Protein AF-W9UXY3-F1 (afdb_monomer_lite)

Structure (mmCIF, N/CA/C/O backbone):
data_AF-W9UXY3-F1
#
_entry.id   AF-W9UXY3-F1
#
loop_
_atom_site.group_PDB
_atom_site.id
_atom_site.type_symbol
_atom_site.label_atom_id
_atom_site.label_alt_id
_atom_site.label_comp_id
_atom_site.label_asym_id
_atom_site.label_entity_id
_atom_site.label_seq_id
_atom_site.pdbx_PDB_ins_code
_atom_site.Cartn_x
_atom_site.Cartn_y
_atom_site.Cartn_z
_atom_site.occupancy
_atom_site.B_iso_or_equiv
_atom_site.auth_seq_id
_atom_site.auth_comp_id
_atom_site.auth_asym_id
_atom_site.auth_atom_id
_atom_site.pdbx_PDB_model_num
ATOM 1 N N . MET A 1 1 ? 1.080 -6.857 -15.921 1.00 85.06 1 MET A N 1
ATOM 2 C CA . MET A 1 1 ? 0.340 -5.660 -15.460 1.00 85.06 1 MET A CA 1
ATOM 3 C C . MET A 1 1 ? -0.936 -5.997 -14.702 1.00 85.06 1 MET A C 1
ATOM 5 O O . MET A 1 1 ? -0.962 -5.799 -13.497 1.00 85.06 1 MET A O 1
ATOM 9 N N . PHE A 1 2 ? -1.960 -6.555 -15.353 1.00 92.56 2 PHE A N 1
ATOM 10 C CA . PHE A 1 2 ? -3.269 -6.808 -14.730 1.00 92.56 2 PHE A CA 1
ATOM 11 C C . PHE A 1 2 ? -3.213 -7.639 -13.435 1.00 92.56 2 PHE A C 1
ATOM 13 O O . PHE A 1 2 ? -3.793 -7.249 -12.428 1.00 92.56 2 PHE A O 1
ATOM 20 N N . ALA A 1 3 ? -2.426 -8.721 -13.421 1.00 94.00 3 ALA A N 1
ATOM 21 C CA . ALA A 1 3 ? 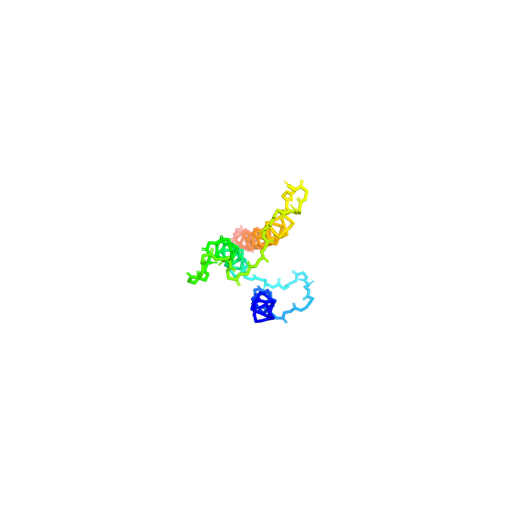-2.246 -9.554 -12.228 1.00 94.00 3 ALA A CA 1
ATOM 22 C C . ALA A 1 3 ? -1.686 -8.780 -11.018 1.00 94.00 3 ALA A C 1
ATOM 24 O O . ALA A 1 3 ? -2.096 -9.025 -9.889 1.00 94.00 3 ALA A O 1
ATOM 25 N N . LEU A 1 4 ? -0.788 -7.812 -11.247 1.00 93.56 4 LEU A N 1
ATOM 26 C CA . LEU A 1 4 ? -0.256 -6.956 -10.186 1.00 93.56 4 LEU A CA 1
ATOM 27 C C . LEU A 1 4 ? -1.336 -6.010 -9.650 1.00 93.56 4 LEU A C 1
ATOM 29 O O . LEU A 1 4 ? -1.460 -5.854 -8.440 1.00 93.56 4 LEU A O 1
ATOM 33 N N . MET A 1 5 ? -2.127 -5.404 -10.542 1.00 94.75 5 MET A N 1
ATOM 34 C CA . MET A 1 5 ? -3.222 -4.514 -10.146 1.00 94.75 5 MET A CA 1
ATOM 35 C C . MET A 1 5 ? -4.271 -5.255 -9.315 1.00 94.75 5 MET A C 1
ATOM 37 O O . MET A 1 5 ? -4.651 -4.767 -8.254 1.00 94.75 5 MET A O 1
ATOM 41 N N . ILE A 1 6 ? -4.678 -6.454 -9.747 1.00 97.31 6 ILE A N 1
ATOM 42 C CA . ILE A 1 6 ? -5.576 -7.318 -8.968 1.00 97.31 6 ILE A CA 1
ATOM 43 C C . ILE A 1 6 ? -4.942 -7.692 -7.631 1.00 97.31 6 ILE A C 1
ATOM 45 O O . ILE A 1 6 ? -5.614 -7.617 -6.610 1.00 97.31 6 ILE A O 1
ATOM 49 N N . GLY A 1 7 ? -3.661 -8.066 -7.612 1.00 97.25 7 GLY A N 1
ATOM 50 C CA . GLY A 1 7 ? -2.969 -8.428 -6.375 1.00 97.25 7 GLY A CA 1
ATOM 51 C C . GLY A 1 7 ? -2.960 -7.291 -5.351 1.00 97.25 7 GLY A C 1
ATOM 52 O O . GLY A 1 7 ? -3.270 -7.515 -4.184 1.00 97.25 7 GLY A O 1
ATOM 53 N N . ILE A 1 8 ? -2.670 -6.062 -5.790 1.00 97.25 8 ILE A N 1
ATOM 54 C CA . ILE A 1 8 ? -2.693 -4.873 -4.924 1.00 97.25 8 ILE A CA 1
ATOM 55 C C . ILE A 1 8 ? -4.122 -4.556 -4.468 1.00 97.25 8 ILE A C 1
ATOM 57 O O . ILE A 1 8 ? -4.349 -4.347 -3.280 1.00 97.25 8 ILE A O 1
ATOM 61 N N . SER A 1 9 ? -5.091 -4.551 -5.386 1.00 96.81 9 SER A N 1
ATOM 62 C CA . SER A 1 9 ? -6.494 -4.260 -5.065 1.00 96.81 9 SER A CA 1
ATOM 63 C C . SER A 1 9 ? -7.085 -5.290 -4.097 1.00 96.81 9 SER A C 1
ATOM 65 O O . SER A 1 9 ? -7.689 -4.915 -3.095 1.00 96.81 9 SER A O 1
ATOM 67 N N . GLY A 1 10 ? -6.840 -6.581 -4.331 1.00 97.44 10 GLY A N 1
ATOM 68 C CA . GLY A 1 10 ? -7.266 -7.658 -3.441 1.00 97.44 10 GLY A CA 1
ATOM 69 C C . GLY A 1 10 ? -6.600 -7.578 -2.069 1.00 97.44 10 GLY A C 1
ATOM 70 O O . GLY A 1 10 ? -7.262 -7.779 -1.057 1.00 97.44 10 GLY A O 1
ATOM 71 N N . MET A 1 11 ? -5.316 -7.210 -2.011 1.00 98.06 11 MET A N 1
ATOM 72 C CA . MET A 1 11 ? -4.623 -6.956 -0.746 1.00 98.06 11 MET A CA 1
ATOM 73 C C . MET A 1 11 ? -5.250 -5.794 0.030 1.00 98.06 11 MET A C 1
ATOM 75 O O . MET A 1 11 ? -5.385 -5.899 1.248 1.00 98.06 11 MET A O 1
ATOM 79 N N . PHE A 1 12 ? -5.648 -4.715 -0.651 1.00 96.88 12 PHE A N 1
ATOM 80 C CA . PHE A 1 12 ? -6.359 -3.611 -0.009 1.00 96.88 12 PHE A CA 1
ATOM 81 C C . PHE A 1 12 ? -7.717 -4.079 0.504 1.00 96.88 12 PHE A C 1
ATOM 83 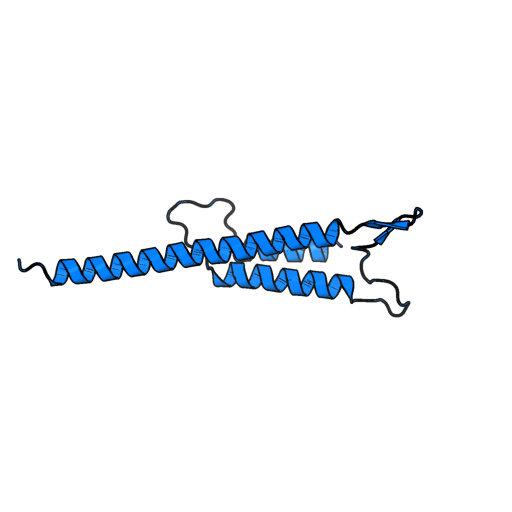O O . PHE A 1 12 ? -7.968 -3.972 1.692 1.00 96.88 12 PHE A O 1
ATOM 90 N N . HIS A 1 13 ? -8.564 -4.702 -0.315 1.00 95.94 13 HIS A N 1
ATOM 91 C CA . HIS A 1 13 ? -9.838 -5.221 0.198 1.00 95.94 13 HIS A CA 1
ATOM 92 C C . HIS A 1 13 ? -9.638 -6.147 1.406 1.00 95.94 13 HIS A C 1
ATOM 94 O O . HIS A 1 13 ? -10.305 -5.984 2.424 1.00 95.94 13 HIS A O 1
ATOM 100 N N . ALA A 1 14 ? -8.656 -7.048 1.359 1.00 96.81 14 ALA A N 1
ATOM 101 C CA . ALA A 1 14 ? -8.353 -7.938 2.473 1.00 96.81 14 ALA A CA 1
ATOM 102 C C . ALA A 1 14 ? -7.892 -7.199 3.746 1.00 96.81 14 ALA A C 1
ATOM 104 O O . ALA A 1 14 ? -8.267 -7.607 4.850 1.00 96.81 14 ALA A O 1
ATOM 105 N N . SER A 1 15 ? -7.098 -6.125 3.628 1.00 96.38 15 SER A N 1
ATOM 106 C CA . SER A 1 15 ? -6.642 -5.346 4.791 1.00 96.38 15 SER A CA 1
ATOM 107 C C . SER A 1 15 ? -7.761 -4.536 5.447 1.00 96.38 15 SER A C 1
ATOM 109 O O . SER A 1 15 ? -7.698 -4.265 6.646 1.00 96.38 15 SER A O 1
ATOM 111 N N . TYR A 1 16 ? -8.821 -4.264 4.688 1.00 95.12 16 TYR A N 1
ATOM 112 C CA . TYR A 1 16 ? -10.045 -3.582 5.102 1.00 95.12 16 TYR A CA 1
ATOM 113 C C . TYR A 1 16 ? -11.217 -4.557 5.350 1.00 95.12 16 TYR A C 1
ATOM 115 O O . TYR A 1 16 ? -12.378 -4.163 5.327 1.00 95.12 16 TYR A O 1
ATOM 123 N N . ASN A 1 17 ? -10.930 -5.843 5.605 1.00 94.06 17 ASN A N 1
ATOM 124 C CA . ASN A 1 17 ? -11.923 -6.894 5.892 1.00 94.06 17 ASN A CA 1
ATOM 125 C C . ASN A 1 17 ? -13.011 -7.076 4.810 1.00 94.06 17 ASN A C 1
ATOM 127 O O . ASN A 1 17 ? -14.100 -7.555 5.113 1.00 94.06 17 ASN A O 1
ATOM 131 N N . TYR A 1 18 ? -12.709 -6.733 3.557 1.00 93.81 18 TYR A N 1
ATOM 132 C CA . TYR A 1 18 ? -13.643 -6.738 2.425 1.00 93.81 18 TYR A CA 1
ATOM 133 C C . TYR A 1 18 ? -14.886 -5.863 2.652 1.00 93.81 18 TYR A C 1
ATOM 135 O O . TYR A 1 18 ? -15.936 -6.123 2.073 1.00 93.81 18 TYR A O 1
ATOM 143 N N . GLN A 1 19 ? -14.767 -4.838 3.498 1.00 89.56 19 GLN A N 1
ATOM 144 C CA . GLN A 1 19 ? -15.812 -3.847 3.715 1.00 89.56 19 GLN A CA 1
ATOM 145 C C . GLN A 1 19 ? -15.583 -2.643 2.800 1.00 89.56 19 GLN A C 1
ATOM 147 O O . GLN A 1 19 ? -14.469 -2.124 2.717 1.00 89.56 19 GLN A O 1
ATOM 152 N N . ASP A 1 20 ? -16.651 -2.197 2.142 1.00 85.56 20 ASP A N 1
ATOM 153 C CA . ASP A 1 20 ? -16.634 -0.998 1.296 1.00 85.56 20 ASP A CA 1
ATOM 154 C C . ASP A 1 20 ? -16.982 0.276 2.087 1.00 85.56 20 ASP A C 1
ATOM 156 O O . ASP A 1 20 ? -16.639 1.386 1.680 1.00 85.56 20 ASP A O 1
ATOM 160 N N . GLU A 1 21 ? -17.624 0.120 3.247 1.00 84.94 21 GLU A N 1
ATOM 161 C CA . GLU A 1 21 ? -18.061 1.206 4.123 1.00 84.94 21 GLU A CA 1
ATOM 162 C C . GLU A 1 21 ? -17.579 0.971 5.555 1.00 84.94 21 GLU A C 1
ATOM 164 O O . GLU A 1 21 ? -17.546 -0.164 6.029 1.00 84.94 21 GLU A O 1
ATOM 169 N N . PHE A 1 22 ? -17.232 2.063 6.244 1.00 80.06 22 PHE A N 1
ATOM 170 C CA . PHE A 1 22 ? -16.751 2.040 7.624 1.00 80.06 22 PHE A CA 1
ATOM 171 C C . PHE A 1 22 ? -17.599 2.938 8.514 1.00 80.06 22 PHE A C 1
ATOM 173 O O . PHE A 1 22 ? -17.727 4.142 8.284 1.00 80.06 22 PHE A O 1
ATOM 180 N N . TYR A 1 23 ? -18.104 2.352 9.588 1.00 77.69 23 TYR A N 1
ATOM 181 C CA . TYR A 1 23 ? -18.883 2.992 10.631 1.00 77.69 23 TYR A CA 1
ATOM 182 C C . TYR A 1 23 ? -18.077 3.094 11.931 1.00 77.69 23 TYR A C 1
ATOM 184 O O . TYR A 1 23 ? -17.025 2.481 12.120 1.00 77.69 23 TYR A O 1
ATOM 192 N N . LEU A 1 24 ? -18.575 3.891 12.880 1.00 68.69 24 LEU A N 1
ATOM 193 C CA . LEU A 1 24 ? -17.864 4.206 14.125 1.00 68.69 24 LEU A CA 1
ATOM 194 C C . LEU A 1 24 ? -17.457 2.956 14.932 1.00 68.69 24 LEU A C 1
ATOM 196 O O . LEU A 1 24 ? -16.395 2.949 15.562 1.00 68.69 24 LEU A O 1
ATOM 200 N N . PHE A 1 25 ? -18.281 1.908 14.902 1.00 71.12 25 PHE A N 1
ATOM 201 C CA . PHE A 1 25 ? -18.072 0.670 15.656 1.00 71.12 25 PHE A CA 1
ATOM 202 C C . PHE A 1 25 ? -17.313 -0.409 14.886 1.00 71.12 25 PHE A C 1
ATOM 204 O O . PHE A 1 25 ? -16.941 -1.411 15.492 1.00 71.12 25 PHE A O 1
ATOM 211 N N . ASP A 1 26 ? -17.010 -0.188 13.606 1.00 80.25 26 ASP A N 1
ATOM 212 C CA . ASP A 1 26 ? -16.229 -1.155 12.850 1.00 80.25 26 ASP A CA 1
ATOM 213 C C . ASP A 1 26 ? -14.806 -1.236 13.403 1.00 80.25 26 ASP A C 1
ATOM 215 O O . ASP A 1 26 ? -14.158 -0.235 13.764 1.00 80.25 26 ASP A O 1
ATOM 219 N N . SER A 1 27 ? -14.337 -2.473 13.517 1.00 80.50 27 SER A N 1
ATOM 220 C CA . SER A 1 27 ? -13.003 -2.805 13.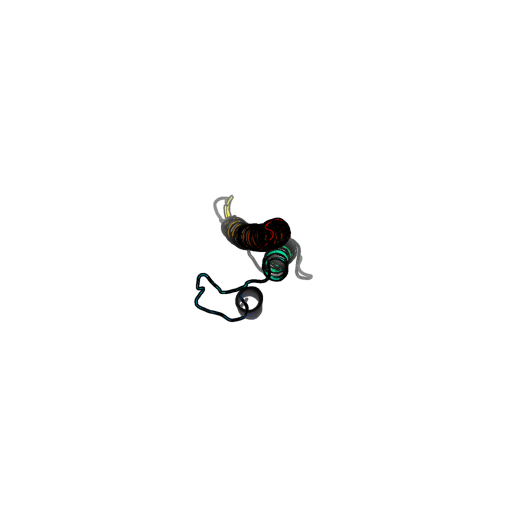988 1.00 80.50 27 SER A CA 1
ATOM 221 C C . SER A 1 27 ? -12.160 -3.258 12.808 1.00 80.50 27 SER A C 1
ATOM 223 O O . SER A 1 27 ? -12.339 -4.353 12.270 1.00 80.50 27 SER A O 1
ATOM 225 N N . LEU A 1 28 ? -11.217 -2.410 12.426 1.00 90.44 28 LEU A N 1
ATOM 226 C CA . LEU A 1 28 ? -10.134 -2.795 11.539 1.00 90.44 28 LEU A CA 1
ATOM 227 C C . LEU A 1 28 ? -8.988 -3.400 12.344 1.00 90.44 28 LEU A C 1
ATOM 229 O O . LEU A 1 28 ? -8.815 -3.119 13.530 1.00 90.44 28 LEU A O 1
ATOM 233 N N . ASP A 1 29 ? -8.188 -4.215 11.669 1.00 92.88 29 ASP A N 1
ATOM 234 C CA . ASP A 1 29 ? -6.967 -4.775 12.230 1.00 92.88 29 ASP A CA 1
ATOM 235 C C . ASP A 1 29 ? -5.771 -3.910 11.807 1.00 92.88 29 ASP A C 1
ATOM 237 O O . ASP A 1 29 ? -5.385 -3.877 10.634 1.00 92.88 29 ASP A O 1
ATOM 241 N N . GLN A 1 30 ? -5.171 -3.216 12.780 1.00 94.75 30 GLN A N 1
ATOM 242 C CA . GLN A 1 30 ? -3.976 -2.391 12.575 1.00 94.75 30 GLN A CA 1
ATOM 243 C C . GLN A 1 30 ? -2.834 -3.167 11.899 1.00 94.75 30 GLN A C 1
ATOM 245 O O . GLN A 1 30 ? -2.104 -2.602 11.085 1.00 94.75 30 GLN A O 1
ATOM 250 N N . GLN A 1 31 ? -2.686 -4.462 12.201 1.00 96.38 31 GLN A N 1
ATOM 251 C CA . GLN A 1 31 ? -1.593 -5.284 11.697 1.00 96.38 31 GLN A CA 1
ATOM 252 C C . GLN A 1 31 ? -1.798 -5.600 10.218 1.00 96.38 31 GLN A C 1
ATOM 254 O O . GLN A 1 31 ? -0.834 -5.592 9.455 1.00 96.38 31 GLN A O 1
ATOM 259 N N . LYS A 1 32 ? -3.044 -5.829 9.783 1.00 97.56 32 LYS A N 1
ATOM 260 C CA . LYS A 1 32 ? -3.353 -6.035 8.360 1.00 97.56 32 LYS A CA 1
ATOM 261 C C . LYS A 1 32 ? -3.036 -4.793 7.529 1.00 97.56 32 LYS A C 1
ATOM 263 O O . LYS A 1 32 ? -2.461 -4.916 6.449 1.00 97.56 32 LYS A O 1
ATOM 268 N N . LEU A 1 33 ? -3.363 -3.608 8.045 1.00 97.50 33 LEU A N 1
ATOM 269 C CA . LEU A 1 33 ? -3.058 -2.327 7.399 1.00 97.50 33 LEU A CA 1
ATOM 270 C C . LEU A 1 33 ? -1.544 -2.080 7.334 1.00 97.50 33 LEU A C 1
ATOM 272 O O . LEU A 1 33 ? -1.013 -1.779 6.265 1.00 97.50 33 LEU A O 1
ATOM 276 N N . TYR A 1 34 ? -0.830 -2.313 8.439 1.00 98.06 34 TYR A N 1
ATOM 277 C CA . TYR A 1 34 ? 0.632 -2.220 8.477 1.00 98.06 34 TYR A CA 1
ATOM 278 C C . TYR A 1 34 ? 1.295 -3.192 7.488 1.00 98.06 34 TYR A C 1
ATOM 280 O O . TYR A 1 34 ? 2.152 -2.800 6.695 1.00 98.06 34 TYR A O 1
ATOM 288 N N . ASN A 1 35 ? 0.854 -4.453 7.467 1.00 98.50 35 ASN A N 1
ATOM 289 C CA . ASN A 1 35 ? 1.354 -5.456 6.527 1.00 98.50 35 ASN A CA 1
ATOM 290 C C . ASN A 1 35 ? 1.073 -5.049 5.074 1.00 98.50 35 ASN A C 1
ATOM 292 O O . ASN A 1 35 ? 1.929 -5.238 4.214 1.00 98.50 35 ASN A O 1
ATOM 296 N N . SER A 1 36 ? -0.085 -4.443 4.792 1.00 98.44 36 SER A N 1
ATOM 297 C CA . SER A 1 36 ? -0.394 -3.899 3.466 1.00 98.44 36 SER A CA 1
ATOM 298 C C . SER A 1 36 ? 0.594 -2.805 3.049 1.00 98.44 36 SER A C 1
ATOM 300 O O . SER A 1 36 ? 0.987 -2.769 1.883 1.00 98.44 36 SER A O 1
ATOM 302 N N . ALA A 1 37 ? 1.023 -1.936 3.969 1.00 98.62 37 ALA A N 1
ATOM 303 C CA . ALA A 1 37 ? 2.046 -0.926 3.696 1.00 98.62 37 ALA A CA 1
ATOM 304 C C . ALA A 1 37 ? 3.409 -1.569 3.387 1.00 98.62 37 ALA A C 1
ATOM 306 O O . ALA A 1 37 ? 4.021 -1.264 2.363 1.00 98.62 37 ALA A O 1
ATOM 307 N N . ARG A 1 38 ? 3.850 -2.529 4.213 1.00 98.56 38 ARG A N 1
ATOM 308 C CA . ARG A 1 38 ? 5.113 -3.260 3.995 1.00 98.56 38 ARG A CA 1
ATOM 309 C C . ARG A 1 38 ? 5.106 -4.049 2.683 1.00 98.56 38 ARG A C 1
ATOM 311 O O . ARG A 1 38 ? 6.097 -4.076 1.959 1.00 98.56 38 ARG A O 1
ATOM 318 N N . ASN A 1 39 ? 3.977 -4.654 2.327 1.00 98.38 39 ASN A N 1
ATOM 319 C CA . ASN A 1 39 ? 3.832 -5.358 1.057 1.00 98.38 39 ASN A CA 1
ATOM 320 C C . ASN A 1 39 ? 3.973 -4.407 -0.140 1.00 98.38 39 ASN A C 1
ATOM 322 O O . ASN A 1 39 ? 4.618 -4.770 -1.122 1.00 98.38 39 ASN A O 1
ATOM 326 N N . LEU A 1 40 ? 3.422 -3.188 -0.066 1.00 98.06 40 LEU A N 1
ATOM 327 C CA . LEU A 1 40 ? 3.621 -2.173 -1.107 1.00 98.06 40 LEU A CA 1
ATOM 328 C C . LEU A 1 40 ? 5.094 -1.770 -1.249 1.00 98.06 40 LEU A C 1
ATOM 330 O O . LEU A 1 40 ? 5.560 -1.634 -2.379 1.00 98.06 40 LEU A O 1
ATOM 334 N N . GLU A 1 41 ? 5.832 -1.629 -0.142 1.00 97.69 41 GLU A N 1
ATOM 335 C CA . GLU A 1 41 ? 7.282 -1.370 -0.162 1.00 97.69 41 GLU A CA 1
ATOM 336 C C . GLU A 1 41 ? 8.059 -2.494 -0.862 1.00 97.69 41 GLU A C 1
ATOM 338 O O . GLU A 1 41 ? 8.909 -2.245 -1.718 1.00 97.69 41 GLU A O 1
ATOM 343 N N . ILE A 1 42 ? 7.726 -3.749 -0.558 1.00 97.38 42 ILE A N 1
ATOM 344 C CA . ILE A 1 42 ? 8.334 -4.909 -1.221 1.00 97.38 42 ILE A CA 1
ATOM 345 C C . ILE A 1 42 ? 8.003 -4.905 -2.718 1.00 97.38 42 ILE A C 1
ATOM 347 O O . ILE A 1 42 ? 8.868 -5.203 -3.544 1.00 97.38 42 ILE A O 1
ATOM 351 N N . ILE A 1 43 ? 6.766 -4.560 -3.089 1.00 95.69 43 ILE A N 1
ATOM 352 C CA . ILE A 1 43 ? 6.336 -4.478 -4.489 1.00 95.69 43 ILE A CA 1
ATOM 353 C C . ILE A 1 43 ? 7.124 -3.398 -5.237 1.00 95.69 43 ILE A C 1
ATOM 355 O O . ILE A 1 43 ? 7.692 -3.706 -6.281 1.00 95.69 43 ILE A O 1
ATOM 359 N N . ILE A 1 44 ? 7.208 -2.165 -4.727 1.00 94.69 44 ILE A N 1
ATOM 360 C CA . ILE A 1 44 ? 7.946 -1.082 -5.405 1.00 94.69 44 ILE A CA 1
ATOM 361 C C . ILE A 1 44 ? 9.445 -1.397 -5.501 1.00 94.69 44 ILE A C 1
ATOM 363 O O . ILE A 1 44 ? 10.061 -1.163 -6.546 1.00 94.69 44 ILE A O 1
ATOM 367 N N . TRP A 1 45 ? 10.026 -2.015 -4.466 1.00 94.25 45 TRP A N 1
ATOM 368 C CA . TRP A 1 45 ? 11.410 -2.481 -4.510 1.00 94.25 45 TRP A CA 1
ATOM 369 C C . TRP A 1 45 ? 11.601 -3.534 -5.608 1.00 94.25 45 TRP A C 1
ATOM 371 O O . TRP A 1 45 ? 12.488 -3.408 -6.450 1.00 94.25 45 TRP A O 1
ATOM 381 N N . ARG A 1 46 ? 10.712 -4.532 -5.685 1.00 93.94 46 ARG A N 1
ATOM 382 C CA . ARG A 1 46 ? 10.753 -5.542 -6.751 1.00 93.94 46 ARG A CA 1
ATOM 383 C C . ARG A 1 46 ? 10.607 -4.922 -8.133 1.00 93.94 46 ARG A C 1
ATOM 385 O O . ARG A 1 46 ? 11.350 -5.291 -9.028 1.00 93.94 46 ARG A O 1
ATOM 392 N N . LEU A 1 47 ? 9.689 -3.983 -8.321 1.00 91.94 47 LEU A N 1
ATOM 393 C CA . LEU A 1 47 ? 9.461 -3.357 -9.625 1.00 91.94 47 LEU A CA 1
ATOM 394 C C . LEU A 1 47 ? 10.641 -2.508 -10.105 1.00 91.94 47 LEU A C 1
ATOM 396 O O . LEU A 1 47 ? 10.882 -2.435 -11.305 1.00 91.94 47 LEU A O 1
ATOM 400 N N . SER A 1 48 ? 11.386 -1.899 -9.183 1.00 90.62 48 SER A N 1
ATOM 401 C CA . SER A 1 48 ? 12.580 -1.110 -9.508 1.00 90.62 48 SER A CA 1
ATOM 402 C C . SER A 1 48 ? 13.833 -1.961 -9.745 1.00 90.62 48 SER A C 1
ATOM 404 O O . SER A 1 48 ? 14.739 -1.517 -10.447 1.00 90.62 48 SER A O 1
ATOM 406 N N . HIS A 1 49 ? 13.894 -3.181 -9.198 1.00 91.31 49 HIS A N 1
ATOM 407 C CA . HIS A 1 49 ? 15.095 -4.028 -9.249 1.00 91.31 49 HIS A CA 1
ATOM 408 C C . HIS A 1 49 ? 14.960 -5.261 -10.148 1.00 91.31 49 HIS A C 1
ATOM 410 O O . HIS A 1 49 ? 15.970 -5.810 -10.590 1.00 91.31 49 HIS A O 1
ATOM 416 N N . LEU A 1 50 ? 13.738 -5.721 -10.423 1.00 93.50 50 LEU A N 1
ATOM 417 C CA . LEU A 1 50 ? 13.509 -6.915 -11.223 1.00 93.50 50 LEU A CA 1
ATOM 418 C C . LEU A 1 50 ? 13.765 -6.615 -12.699 1.00 93.50 50 LEU A C 1
ATOM 420 O O . LEU A 1 50 ? 13.070 -5.808 -13.319 1.00 93.50 50 LEU A O 1
ATOM 424 N N . LYS A 1 51 ? 14.746 -7.317 -13.262 1.00 93.19 51 LYS A N 1
ATOM 425 C CA . LYS A 1 51 ? 15.137 -7.221 -14.666 1.00 93.19 51 LYS A CA 1
ATOM 426 C C . LYS A 1 51 ? 14.936 -8.557 -15.368 1.00 93.19 51 LYS A C 1
ATOM 428 O O . LYS A 1 51 ? 15.088 -9.617 -14.762 1.00 93.19 51 LYS A O 1
ATOM 433 N N . LEU A 1 52 ? 14.592 -8.496 -16.647 1.00 93.06 52 LEU A N 1
ATOM 434 C CA . LEU A 1 52 ? 14.624 -9.642 -17.547 1.00 93.06 52 LEU A CA 1
ATOM 435 C C . LEU A 1 52 ? 16.079 -10.072 -17.803 1.00 93.06 52 LEU A C 1
ATOM 437 O O . LEU A 1 52 ? 16.999 -9.283 -17.573 1.00 93.06 52 LEU A O 1
ATOM 441 N N . PRO A 1 53 ? 16.316 -11.284 -18.340 1.00 94.44 53 PRO A N 1
ATOM 442 C CA . PRO A 1 53 ? 17.654 -11.699 -18.770 1.00 94.44 53 PRO A CA 1
ATOM 443 C C . PRO A 1 53 ? 18.308 -10.741 -19.780 1.00 94.44 53 PRO A C 1
ATOM 445 O O . PRO A 1 53 ? 19.530 -10.680 -19.855 1.00 94.44 53 PRO A O 1
ATOM 448 N N . SER A 1 54 ? 17.507 -9.964 -20.520 1.00 93.00 54 SER A N 1
ATOM 449 C CA . SER A 1 54 ? 17.969 -8.898 -21.420 1.00 93.00 54 SER A CA 1
ATOM 450 C C . SER A 1 54 ? 18.539 -7.666 -20.699 1.00 93.00 54 SER A C 1
ATOM 452 O O . SER A 1 54 ? 19.110 -6.796 -21.345 1.00 93.00 54 SER A O 1
ATOM 454 N N . GLY A 1 55 ? 18.385 -7.562 -19.374 1.00 91.38 55 GLY A N 1
ATOM 455 C CA . GLY A 1 55 ? 18.790 -6.401 -18.575 1.00 91.38 55 GLY A CA 1
ATOM 456 C C . GLY A 1 55 ? 17.738 -5.289 -18.492 1.00 91.38 55 GLY A C 1
ATOM 457 O O . GLY A 1 55 ? 17.906 -4.354 -17.704 1.00 91.38 55 GLY A O 1
ATOM 458 N N . GLU A 1 56 ? 16.642 -5.403 -19.242 1.00 90.31 56 GLU A N 1
ATOM 459 C CA . GLU A 1 56 ? 15.518 -4.465 -19.192 1.00 90.31 56 GLU A CA 1
ATOM 460 C C . GLU A 1 56 ? 14.660 -4.676 -17.935 1.00 90.31 56 GLU A C 1
ATOM 462 O O . GLU A 1 56 ? 14.539 -5.812 -17.463 1.00 90.31 56 GLU A O 1
ATOM 467 N N . PRO A 1 57 ? 14.032 -3.621 -17.380 1.00 89.94 57 PRO A N 1
ATOM 468 C CA . PRO A 1 57 ? 13.067 -3.773 -16.296 1.00 89.94 57 PRO A CA 1
ATOM 469 C C . PRO A 1 57 ? 11.951 -4.746 -16.685 1.00 89.94 57 PRO A C 1
ATOM 471 O O . PRO A 1 57 ? 11.387 -4.654 -17.772 1.00 89.94 57 PRO A O 1
ATOM 474 N N . PHE A 1 58 ? 11.574 -5.643 -15.773 1.00 89.81 58 PHE A N 1
ATOM 475 C CA . PHE A 1 58 ? 10.443 -6.554 -15.990 1.00 89.81 58 PHE A CA 1
ATOM 476 C C . PHE A 1 58 ? 9.126 -5.796 -16.206 1.00 89.81 58 PHE A C 1
ATOM 478 O O . PHE A 1 58 ? 8.227 -6.252 -16.912 1.00 89.81 58 PHE A O 1
ATOM 485 N N . LEU A 1 59 ? 9.014 -4.626 -15.577 1.00 89.81 59 LEU A N 1
ATOM 486 C CA . LEU A 1 59 ? 7.911 -3.705 -15.752 1.00 89.81 59 LEU A CA 1
ATOM 487 C C . LEU A 1 59 ? 8.444 -2.275 -15.718 1.00 89.81 59 LEU A C 1
ATOM 489 O O . LEU A 1 59 ? 9.036 -1.858 -14.722 1.00 89.81 59 LEU A O 1
ATOM 493 N N . LEU A 1 60 ? 8.215 -1.516 -16.788 1.00 87.31 60 LEU A N 1
ATOM 494 C CA . LEU A 1 60 ? 8.588 -0.106 -16.824 1.00 87.31 60 LEU A CA 1
ATOM 495 C C . LEU A 1 60 ? 7.698 0.681 -15.850 1.00 87.31 60 LEU A C 1
ATOM 497 O O . LEU A 1 60 ? 6.476 0.698 -15.992 1.00 87.31 60 LEU A O 1
ATOM 501 N N . THR A 1 61 ? 8.316 1.298 -14.844 1.00 87.31 61 THR A N 1
ATOM 502 C CA . THR A 1 61 ? 7.624 2.009 -13.754 1.00 87.31 61 THR A CA 1
ATOM 503 C C . THR A 1 61 ? 8.124 3.438 -13.614 1.00 87.31 61 THR A C 1
ATOM 505 O O . THR A 1 61 ? 7.349 4.380 -13.756 1.00 87.31 61 THR A O 1
ATOM 508 N N . ASN A 1 62 ? 9.428 3.592 -13.408 1.00 87.31 62 ASN A N 1
ATOM 509 C CA . ASN A 1 62 ? 10.138 4.859 -13.502 1.00 87.31 62 ASN A CA 1
ATOM 510 C C . ASN A 1 62 ? 10.932 4.882 -14.812 1.00 87.31 62 ASN A C 1
ATOM 512 O O . ASN A 1 62 ? 11.491 3.862 -15.218 1.00 87.31 62 ASN A O 1
ATOM 516 N N . GLY A 1 63 ? 10.989 6.037 -15.469 1.00 85.88 63 GLY A N 1
ATOM 517 C CA . GLY A 1 63 ? 11.659 6.174 -16.761 1.00 85.88 63 GLY A CA 1
ATOM 518 C C . GLY A 1 63 ? 12.256 7.556 -16.969 1.00 85.88 63 GLY A C 1
ATOM 519 O O . GLY A 1 63 ? 12.110 8.442 -16.130 1.00 85.88 63 GLY A O 1
ATOM 520 N N . ILE A 1 64 ? 12.919 7.731 -18.103 1.00 85.31 64 ILE A N 1
ATOM 521 C CA . ILE A 1 64 ? 13.440 9.012 -18.577 1.00 85.31 64 ILE A CA 1
ATOM 522 C C . ILE A 1 64 ? 12.772 9.254 -19.933 1.00 85.31 64 ILE A C 1
ATOM 524 O O . ILE A 1 64 ? 12.717 8.332 -20.743 1.00 85.31 64 ILE A O 1
ATOM 528 N N . SER A 1 65 ? 12.194 10.436 -20.146 1.00 83.06 65 SER A N 1
ATOM 529 C CA . SER A 1 65 ? 11.635 10.816 -21.447 1.00 83.06 65 SER A CA 1
ATOM 530 C C . SER A 1 65 ? 12.741 11.015 -22.483 1.00 83.06 65 SER A C 1
ATOM 532 O O . SER A 1 65 ? 13.907 11.172 -22.124 1.00 83.06 65 SER A O 1
ATOM 534 N N . ASP A 1 66 ? 12.371 11.094 -23.760 1.00 81.94 66 ASP A N 1
ATOM 535 C CA . ASP A 1 66 ? 13.323 11.351 -24.851 1.00 81.94 66 ASP A CA 1
ATOM 536 C C . ASP A 1 66 ? 14.110 12.664 -24.644 1.00 81.94 66 ASP A C 1
ATOM 538 O O . ASP A 1 66 ? 15.291 12.744 -24.970 1.00 81.94 66 ASP A O 1
ATOM 542 N N . ASP A 1 67 ? 13.494 13.652 -23.983 1.00 87.50 67 ASP A N 1
ATOM 543 C CA . ASP A 1 67 ? 14.115 14.931 -23.598 1.00 87.50 67 ASP A CA 1
ATOM 544 C C . ASP A 1 67 ? 14.990 14.863 -22.324 1.00 87.50 67 ASP A C 1
ATOM 546 O O . ASP A 1 67 ? 15.416 15.891 -21.795 1.00 87.50 67 ASP A O 1
ATOM 550 N N . GLY A 1 68 ? 15.231 13.673 -21.767 1.00 85.62 68 GLY A N 1
ATOM 551 C CA . GLY A 1 68 ? 16.044 13.489 -20.560 1.00 85.62 68 GLY A CA 1
ATOM 552 C C . GLY A 1 68 ? 15.321 13.767 -19.233 1.00 85.62 68 GLY A C 1
ATOM 553 O O . GLY A 1 68 ? 15.965 13.819 -18.183 1.00 85.62 68 GLY A O 1
ATOM 554 N N . ILE A 1 69 ? 13.994 13.939 -19.234 1.00 88.25 69 ILE A N 1
ATOM 555 C CA . ILE A 1 69 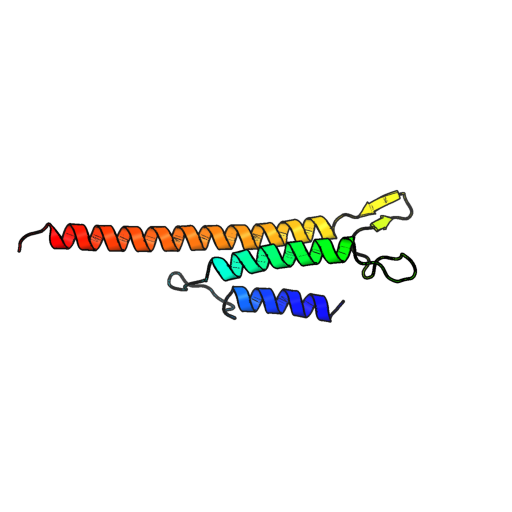? 13.222 14.254 -18.023 1.00 88.25 69 ILE A CA 1
ATOM 556 C C . ILE A 1 69 ? 12.858 12.966 -17.282 1.00 88.25 69 ILE A C 1
ATOM 558 O O . ILE A 1 69 ? 12.188 12.083 -17.817 1.00 88.25 69 ILE A O 1
ATOM 562 N N . PHE A 1 70 ? 13.238 12.875 -16.007 1.00 87.69 70 PHE A N 1
ATOM 563 C CA . PHE A 1 70 ? 12.877 11.745 -15.151 1.00 87.69 70 PHE A CA 1
ATOM 564 C C . PHE A 1 70 ? 11.375 11.723 -14.834 1.00 87.69 70 PHE A C 1
ATOM 566 O O . PHE A 1 70 ? 10.834 12.625 -14.187 1.00 87.69 70 PHE A O 1
ATOM 573 N N . ASN A 1 71 ? 10.708 10.634 -15.204 1.00 89.56 71 ASN A N 1
ATOM 574 C CA . ASN A 1 71 ? 9.350 10.321 -14.792 1.00 89.56 71 ASN A CA 1
ATOM 575 C C . ASN A 1 71 ? 9.370 9.408 -13.556 1.00 89.56 71 ASN A C 1
ATOM 577 O O . ASN A 1 71 ? 9.532 8.194 -13.661 1.00 89.56 71 ASN A O 1
ATOM 581 N N . LEU A 1 72 ? 9.170 10.024 -12.386 1.00 90.50 72 LEU A N 1
ATOM 582 C CA . LEU A 1 72 ? 9.066 9.363 -11.073 1.00 90.50 72 LEU A CA 1
ATOM 583 C C . LEU A 1 72 ? 7.625 9.355 -10.536 1.00 90.50 72 LEU A C 1
ATOM 585 O O . LEU A 1 72 ? 7.389 9.337 -9.326 1.00 90.50 72 LEU A O 1
ATOM 589 N N . SER A 1 73 ? 6.632 9.474 -11.420 1.00 91.06 73 SER A N 1
ATOM 590 C CA . SER A 1 73 ? 5.220 9.511 -11.016 1.00 91.06 73 SER A CA 1
ATOM 591 C C . SER A 1 73 ? 4.799 8.228 -10.294 1.00 91.06 73 SER A C 1
ATOM 593 O O . SER A 1 73 ? 4.067 8.298 -9.305 1.00 91.06 73 SER A O 1
ATOM 595 N N . PHE A 1 74 ? 5.318 7.079 -10.732 1.00 91.75 74 PHE A N 1
ATOM 596 C CA . PHE A 1 74 ? 5.010 5.774 -10.162 1.00 91.75 74 PHE A CA 1
ATOM 597 C C . PHE A 1 74 ? 5.518 5.643 -8.726 1.00 91.75 74 PHE A C 1
ATOM 599 O O . PHE A 1 74 ? 4.739 5.349 -7.821 1.00 91.75 74 PHE A O 1
ATOM 606 N N . GLU A 1 75 ? 6.794 5.946 -8.487 1.00 92.00 75 GLU A N 1
ATOM 607 C CA . GLU A 1 75 ? 7.372 5.940 -7.141 1.00 92.00 75 GLU A CA 1
ATOM 608 C C . GLU A 1 75 ? 6.625 6.877 -6.184 1.00 92.00 75 GLU A C 1
ATOM 610 O O . GLU A 1 75 ? 6.279 6.486 -5.069 1.00 92.00 75 GLU A O 1
ATOM 615 N N . ARG A 1 76 ? 6.270 8.086 -6.641 1.00 95.19 76 ARG A N 1
ATOM 616 C CA . ARG A 1 76 ? 5.479 9.035 -5.842 1.00 95.19 76 ARG A CA 1
ATOM 617 C C . ARG A 1 76 ? 4.082 8.508 -5.519 1.00 95.19 76 ARG A C 1
ATOM 619 O O . ARG A 1 76 ? 3.596 8.728 -4.411 1.00 95.19 76 ARG A O 1
ATOM 626 N N . LEU A 1 77 ? 3.422 7.839 -6.465 1.00 95.56 77 LEU A N 1
ATOM 627 C CA . LEU A 1 77 ? 2.102 7.250 -6.240 1.00 95.56 77 LEU A CA 1
ATOM 628 C C . LEU A 1 77 ? 2.175 6.112 -5.215 1.00 95.56 77 LEU A C 1
ATOM 630 O O . LEU A 1 77 ? 1.376 6.085 -4.281 1.00 95.56 77 LEU A O 1
ATOM 634 N N . PHE A 1 78 ? 3.162 5.222 -5.335 1.00 96.44 78 PHE A N 1
ATOM 635 C CA . PHE A 1 78 ? 3.383 4.153 -4.359 1.00 96.44 78 PHE A CA 1
ATOM 636 C C . PHE A 1 78 ? 3.729 4.697 -2.975 1.00 96.44 78 PHE A C 1
ATOM 638 O O . PHE A 1 78 ? 3.159 4.227 -1.994 1.00 96.44 78 PHE A O 1
ATOM 645 N N . GLY A 1 79 ? 4.553 5.744 -2.889 1.00 97.44 79 GLY A N 1
ATOM 646 C CA . GLY A 1 79 ? 4.842 6.427 -1.627 1.00 97.44 79 GLY A CA 1
ATOM 647 C C . GLY A 1 79 ? 3.582 6.959 -0.937 1.00 97.44 79 GLY A C 1
ATOM 648 O O . GLY A 1 79 ? 3.406 6.764 0.264 1.00 97.44 79 GLY A O 1
ATOM 649 N N . LYS A 1 80 ? 2.650 7.556 -1.695 1.00 98.31 80 LYS A N 1
ATOM 650 C CA . LYS A 1 80 ? 1.348 7.994 -1.155 1.00 98.31 80 LYS A CA 1
ATOM 651 C C . LYS A 1 80 ? 0.498 6.821 -0.666 1.00 98.31 80 LYS A C 1
ATOM 653 O O . LYS A 1 80 ? -0.124 6.928 0.387 1.00 98.31 80 LYS A O 1
ATOM 658 N N . MET A 1 81 ? 0.472 5.710 -1.404 1.00 98.12 81 MET A N 1
ATOM 659 C CA . MET A 1 81 ? -0.273 4.515 -0.995 1.00 98.12 81 MET A CA 1
ATOM 660 C C . MET A 1 81 ? 0.295 3.897 0.289 1.00 98.12 81 MET A C 1
ATOM 662 O O . MET A 1 81 ? -0.475 3.574 1.188 1.00 98.12 81 MET A O 1
ATOM 666 N N . ILE A 1 82 ? 1.622 3.782 0.404 1.00 98.56 82 ILE A N 1
ATOM 667 C CA . ILE A 1 82 ? 2.303 3.294 1.616 1.00 98.56 82 ILE A CA 1
ATOM 668 C C . ILE A 1 82 ? 1.948 4.188 2.806 1.00 98.56 82 ILE A C 1
ATOM 670 O O . ILE A 1 82 ? 1.442 3.695 3.813 1.00 98.56 82 ILE A O 1
ATOM 674 N N . ALA A 1 83 ? 2.107 5.507 2.649 1.00 98.50 83 ALA A N 1
ATOM 675 C CA . ALA A 1 83 ? 1.788 6.475 3.694 1.00 98.50 83 ALA A CA 1
ATOM 676 C C . ALA A 1 83 ? 0.322 6.385 4.149 1.00 98.50 83 ALA A C 1
ATOM 678 O O . ALA A 1 83 ? 0.042 6.492 5.340 1.00 98.50 83 ALA A O 1
ATOM 679 N N . HIS A 1 84 ? -0.615 6.149 3.226 1.00 97.69 84 HIS A N 1
ATOM 680 C CA . HIS A 1 84 ? -2.026 5.977 3.567 1.00 97.69 84 HIS A CA 1
ATOM 681 C C . HIS A 1 84 ? -2.272 4.711 4.400 1.00 97.69 84 HIS A C 1
ATOM 683 O O . HIS A 1 84 ? -3.000 4.760 5.391 1.00 97.69 84 HIS A O 1
ATOM 689 N N . GLN A 1 85 ? -1.670 3.578 4.027 1.00 97.94 85 GLN A N 1
ATOM 690 C CA . GLN A 1 85 ? -1.824 2.327 4.778 1.00 97.94 85 GLN A CA 1
ATOM 691 C C . GLN A 1 85 ? -1.184 2.419 6.175 1.00 97.94 85 GLN A C 1
ATOM 693 O O . GLN A 1 85 ? -1.816 2.032 7.158 1.00 97.94 85 GLN A O 1
ATOM 698 N N . ASP A 1 86 ? 0.009 3.014 6.292 1.00 98.19 86 ASP A N 1
ATOM 699 C CA . ASP A 1 86 ? 0.671 3.250 7.585 1.00 98.19 86 ASP A CA 1
ATOM 700 C C . ASP A 1 86 ? -0.128 4.212 8.477 1.00 98.19 86 ASP A C 1
ATOM 702 O O . ASP A 1 86 ? -0.306 3.969 9.674 1.00 98.19 86 ASP A O 1
ATOM 706 N N . MET A 1 87 ? -0.646 5.302 7.899 1.00 97.50 87 MET A N 1
ATOM 707 C CA . MET A 1 87 ? -1.494 6.255 8.615 1.00 97.50 87 MET A CA 1
ATOM 708 C C . MET A 1 87 ? -2.730 5.554 9.183 1.00 97.50 87 MET A C 1
ATOM 710 O O . MET A 1 87 ? -3.050 5.733 10.359 1.00 97.50 87 MET A O 1
ATOM 714 N N . MET A 1 88 ? -3.401 4.731 8.376 1.00 95.31 88 MET A N 1
ATOM 715 C CA . MET A 1 88 ? -4.573 3.980 8.818 1.00 95.31 88 MET A CA 1
ATOM 716 C C . MET A 1 88 ? -4.221 2.969 9.911 1.00 95.31 88 MET A C 1
ATOM 718 O O . MET A 1 88 ? -4.922 2.912 10.920 1.00 95.31 88 MET A O 1
ATOM 722 N N . ALA A 1 89 ? -3.107 2.242 9.785 1.00 96.12 89 ALA A N 1
ATOM 723 C CA . ALA A 1 89 ? -2.629 1.348 10.840 1.00 96.12 89 ALA A CA 1
ATOM 724 C C . ALA A 1 89 ? -2.455 2.092 12.177 1.00 96.12 89 ALA A C 1
ATOM 726 O O . ALA A 1 89 ? -2.921 1.623 13.218 1.00 96.12 89 ALA A O 1
ATOM 727 N N . ARG A 1 90 ? -1.869 3.296 12.144 1.00 95.06 90 ARG A N 1
ATOM 728 C CA . ARG A 1 90 ? -1.684 4.139 13.332 1.00 95.06 90 ARG A CA 1
ATOM 729 C C . ARG A 1 90 ? -3.004 4.644 13.917 1.00 95.06 90 ARG A C 1
ATOM 731 O O . ARG A 1 90 ? -3.200 4.551 15.125 1.00 95.06 90 ARG A O 1
ATOM 738 N N . ILE A 1 91 ? -3.929 5.123 13.083 1.00 91.69 91 ILE A N 1
ATOM 739 C CA . ILE A 1 91 ? -5.259 5.584 13.525 1.00 91.69 91 ILE A CA 1
ATOM 740 C C . ILE A 1 91 ? -6.013 4.460 14.253 1.00 91.69 91 ILE A C 1
ATOM 742 O O . ILE A 1 91 ? -6.601 4.683 15.315 1.00 91.69 91 ILE A O 1
ATOM 746 N N . ILE A 1 92 ? -5.979 3.244 13.705 1.00 91.56 92 ILE A N 1
ATOM 747 C CA . ILE A 1 92 ? -6.639 2.076 14.298 1.00 91.56 92 ILE A CA 1
ATOM 748 C C . ILE A 1 92 ? -5.944 1.633 15.591 1.00 91.56 92 ILE A C 1
ATOM 750 O O . ILE A 1 92 ? -6.624 1.286 16.563 1.00 91.56 92 ILE A O 1
ATOM 754 N N . SER A 1 93 ? -4.614 1.731 15.654 1.00 90.50 93 SER A N 1
ATOM 755 C CA . SER A 1 93 ? -3.849 1.514 16.886 1.00 90.50 93 SER A CA 1
ATOM 756 C C . SER A 1 93 ? -4.277 2.450 18.009 1.00 90.50 93 SER A C 1
ATOM 758 O O . SER A 1 93 ? -4.631 2.014 19.109 1.00 90.50 93 SER A O 1
ATOM 760 N N . ASP A 1 94 ? -4.348 3.745 17.707 1.00 87.81 94 ASP A N 1
ATOM 761 C CA . ASP A 1 94 ? -4.730 4.770 18.670 1.00 87.81 94 ASP A CA 1
ATOM 762 C C . ASP A 1 94 ? -6.185 4.587 19.143 1.00 87.81 94 ASP A C 1
ATOM 764 O O . ASP A 1 94 ? -6.476 4.742 20.334 1.00 87.81 94 ASP A O 1
ATOM 768 N N . LYS A 1 95 ? -7.109 4.202 18.245 1.00 85.31 95 LYS A N 1
ATOM 769 C CA . LYS A 1 95 ? -8.502 3.851 18.596 1.00 85.31 95 LYS A CA 1
ATOM 770 C C . LYS A 1 95 ? -8.555 2.668 19.569 1.00 85.31 95 LYS A C 1
ATOM 772 O O . LYS A 1 95 ? -9.283 2.721 20.566 1.00 85.31 95 L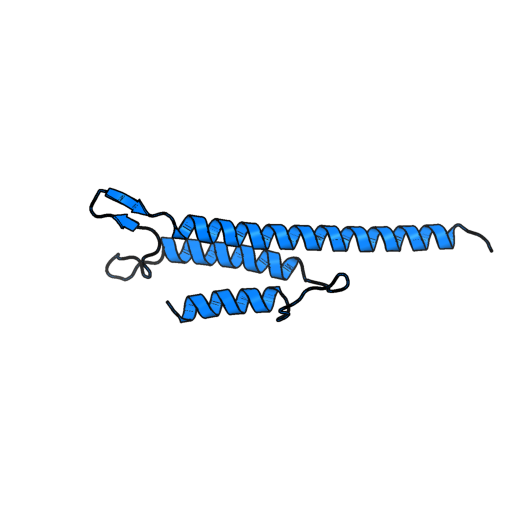YS A O 1
ATOM 777 N N . THR A 1 96 ? -7.770 1.626 19.303 1.00 78.44 96 THR A N 1
ATOM 778 C CA . THR A 1 96 ? -7.714 0.407 20.124 1.00 78.44 96 THR A CA 1
ATOM 779 C C . THR A 1 96 ? -7.171 0.713 21.520 1.00 78.44 96 THR A C 1
ATOM 781 O O . THR A 1 96 ? -7.828 0.411 22.517 1.00 78.44 96 THR A O 1
ATOM 784 N N . ASN A 1 97 ? -6.048 1.432 21.603 1.00 74.19 97 ASN A N 1
ATOM 785 C CA . ASN A 1 97 ? -5.438 1.844 22.870 1.00 74.19 97 ASN A CA 1
ATOM 786 C C . ASN A 1 97 ? -6.385 2.703 23.724 1.00 74.19 97 ASN A C 1
ATOM 788 O O . ASN A 1 97 ? -6.521 2.484 24.928 1.00 74.19 97 ASN A O 1
ATOM 792 N N . ARG A 1 98 ? -7.103 3.656 23.111 1.00 78.81 98 ARG A N 1
ATOM 793 C CA . ARG A 1 98 ? -8.107 4.473 23.819 1.00 78.81 98 ARG A CA 1
ATOM 794 C C . ARG A 1 98 ? -9.256 3.634 24.374 1.00 78.81 98 ARG A C 1
ATOM 796 O O . ARG A 1 98 ? -9.730 3.924 25.469 1.00 78.81 98 ARG A O 1
ATOM 803 N N . THR A 1 99 ? -9.708 2.625 23.633 1.00 73.81 99 THR A N 1
ATOM 804 C CA . THR A 1 99 ? -10.809 1.744 24.054 1.00 73.81 99 THR A CA 1
ATOM 805 C C . THR A 1 99 ? -10.402 0.903 25.262 1.00 73.81 99 THR A C 1
ATOM 807 O O . THR A 1 99 ? -11.136 0.862 26.247 1.00 73.81 99 THR A O 1
ATOM 810 N N . ILE A 1 100 ? -9.196 0.326 25.232 1.00 70.69 100 ILE A N 1
ATOM 811 C CA . ILE A 1 100 ? -8.630 -0.444 26.350 1.00 70.69 100 ILE A CA 1
ATOM 812 C C . ILE A 1 100 ? -8.476 0.436 27.594 1.00 70.69 100 ILE A C 1
ATOM 814 O O . ILE A 1 100 ? -8.950 0.067 28.667 1.00 70.69 100 ILE A O 1
ATOM 818 N N . ASN A 1 101 ? -7.887 1.628 27.450 1.00 72.94 101 ASN A N 1
ATOM 819 C CA . ASN A 1 101 ? -7.705 2.546 28.575 1.00 72.94 101 ASN A CA 1
ATOM 820 C C . ASN A 1 101 ? -9.048 2.933 29.207 1.00 72.94 101 ASN A C 1
ATOM 822 O O . ASN A 1 101 ? -9.193 2.867 30.425 1.00 72.94 101 ASN A O 1
ATOM 826 N N . LYS A 1 102 ? -10.057 3.281 28.396 1.00 78.44 102 LYS A N 1
ATOM 827 C CA . LYS A 1 102 ? -11.403 3.600 28.898 1.00 78.44 102 LYS A CA 1
ATOM 828 C C . LYS A 1 102 ? -12.036 2.426 29.652 1.00 78.44 102 LYS A C 1
ATOM 830 O O . LYS A 1 102 ? -12.617 2.651 30.709 1.00 78.44 102 LYS A O 1
ATOM 835 N N . ALA A 1 103 ? -11.902 1.199 29.144 1.00 75.00 103 ALA A N 1
ATOM 836 C CA . ALA A 1 103 ? -12.415 0.005 29.815 1.00 75.00 103 ALA A CA 1
ATOM 837 C C . ALA A 1 103 ? -11.719 -0.235 31.165 1.00 75.00 103 ALA A C 1
ATOM 839 O O . ALA A 1 103 ? -12.389 -0.465 32.169 1.00 75.00 103 ALA A O 1
ATOM 840 N 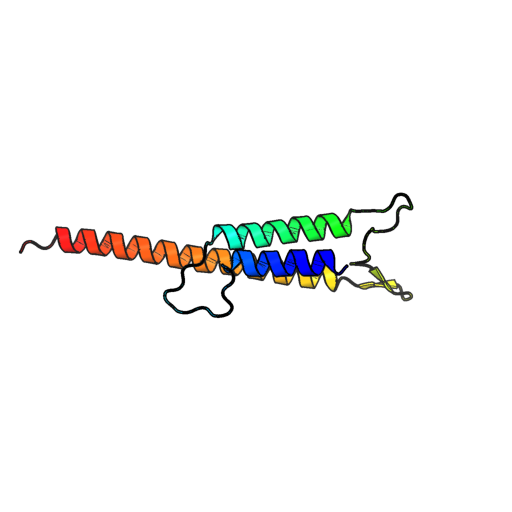N . PHE A 1 104 ? -10.390 -0.103 31.216 1.00 72.44 104 PHE A N 1
ATOM 841 C CA . PHE A 1 104 ? -9.618 -0.259 32.449 1.00 72.44 104 PHE A CA 1
ATOM 842 C C . PHE A 1 104 ? -10.000 0.784 33.509 1.00 72.44 104 PHE A C 1
ATOM 844 O O . PHE A 1 104 ? -10.287 0.429 34.651 1.00 72.44 104 PHE A O 1
ATOM 851 N N . PHE A 1 105 ? -10.075 2.063 33.123 1.00 73.00 105 PHE A N 1
ATOM 852 C CA . PHE A 1 105 ? -10.515 3.126 34.029 1.00 73.00 105 PHE A CA 1
ATOM 853 C C . PHE A 1 105 ? -11.950 2.911 34.519 1.00 73.00 105 PHE A C 1
ATOM 855 O O . PHE A 1 105 ? -12.202 3.124 35.699 1.00 73.00 105 PHE A O 1
ATOM 862 N N . SER A 1 106 ? -12.866 2.454 33.656 1.00 71.62 106 SER A N 1
ATOM 863 C CA . SER A 1 106 ? -14.252 2.167 34.046 1.00 71.62 106 SER A CA 1
ATOM 864 C C . SER A 1 106 ? -14.353 1.045 35.079 1.00 71.62 106 SER A C 1
ATOM 866 O O . SER A 1 106 ? -15.147 1.148 36.005 1.00 71.62 106 SER A O 1
ATOM 868 N N . LEU A 1 107 ? -13.565 -0.025 34.943 1.00 71.25 107 LEU A N 1
ATOM 869 C CA . LEU A 1 107 ? -13.555 -1.114 35.924 1.00 71.25 107 LEU A CA 1
ATOM 870 C C . LEU A 1 107 ? -12.959 -0.657 37.260 1.00 71.25 107 LEU A C 1
ATOM 872 O O . LEU A 1 107 ? -13.501 -0.978 38.316 1.00 71.25 107 LEU A O 1
ATOM 876 N N . ALA A 1 108 ? -11.875 0.122 37.216 1.00 73.69 108 ALA A N 1
ATOM 877 C CA . ALA A 1 108 ? -11.243 0.666 38.413 1.00 73.69 108 ALA A CA 1
ATOM 878 C C . ALA A 1 108 ? -12.172 1.627 39.171 1.00 73.69 108 ALA A C 1
ATOM 880 O O . ALA A 1 108 ? -12.263 1.539 40.391 1.00 73.69 108 ALA A O 1
ATOM 881 N N . THR A 1 109 ? -12.899 2.512 38.478 1.00 71.31 109 THR A N 1
ATOM 882 C CA . THR A 1 109 ? -13.865 3.402 39.137 1.00 71.31 109 THR A CA 1
ATOM 883 C C . THR A 1 109 ? -15.046 2.628 39.712 1.00 71.31 109 THR A C 1
ATOM 885 O O . THR A 1 109 ? -15.383 2.860 40.866 1.00 71.31 109 THR A O 1
ATOM 888 N N . THR A 1 110 ? -15.633 1.668 38.988 1.00 74.06 110 THR A N 1
ATOM 889 C CA . THR A 1 110 ? -16.735 0.842 39.519 1.00 74.06 110 THR A CA 1
ATOM 890 C C . THR A 1 110 ? -16.320 0.017 40.741 1.00 74.06 110 THR A C 1
ATOM 892 O O . THR A 1 110 ? -17.108 -0.109 41.669 1.00 74.06 110 THR A O 1
ATOM 895 N N . ALA A 1 111 ? -15.090 -0.504 40.784 1.00 70.50 111 ALA A N 1
ATOM 896 C CA . ALA A 1 111 ? -14.587 -1.251 41.940 1.00 70.50 111 ALA A CA 1
ATOM 897 C C . ALA A 1 111 ? -14.280 -0.364 43.164 1.00 70.50 111 ALA A C 1
ATOM 899 O O . ALA A 1 111 ? -14.262 -0.862 44.288 1.00 70.50 111 ALA A O 1
ATOM 900 N N . LEU A 1 112 ? -14.020 0.932 42.957 1.00 64.81 112 LEU A N 1
ATOM 901 C CA . LEU A 1 112 ? -13.682 1.891 44.016 1.00 64.81 112 LEU A CA 1
ATOM 902 C C . LEU A 1 112 ? -14.892 2.667 44.560 1.00 64.81 112 LEU A C 1
ATOM 904 O O . LEU A 1 112 ? -14.741 3.386 45.547 1.00 64.81 112 LEU A O 1
ATOM 908 N N . PHE A 1 113 ? -16.080 2.516 43.967 1.00 57.56 113 PHE A N 1
ATOM 909 C CA . PHE A 1 113 ? -17.326 2.969 44.582 1.00 57.56 113 PHE A CA 1
ATOM 910 C C . PHE A 1 113 ? -17.907 1.837 45.444 1.00 57.56 113 PHE A C 1
ATOM 912 O O . PHE A 1 113 ? -18.366 0.838 44.886 1.00 57.56 113 PHE A O 1
ATOM 919 N N . PRO A 1 114 ? -17.907 1.958 46.786 1.00 55.88 114 PRO A N 1
ATOM 920 C CA . PRO A 1 114 ? -18.740 1.091 47.600 1.00 55.88 114 PRO A CA 1
ATOM 921 C C . PRO A 1 114 ? -20.205 1.416 47.280 1.00 55.88 114 PRO A C 1
ATOM 923 O O . PRO A 1 114 ? -20.564 2.584 47.113 1.00 55.88 114 PRO A O 1
ATOM 926 N N . ILE A 1 115 ? -21.022 0.373 47.154 1.00 55.00 115 ILE A N 1
ATOM 927 C CA . ILE A 1 115 ? -22.484 0.489 47.210 1.00 55.00 115 ILE A CA 1
ATOM 928 C C . ILE A 1 115 ? -22.866 0.923 48.628 1.00 55.00 115 ILE A C 1
ATOM 930 O O . ILE A 1 115 ? -22.227 0.402 49.574 1.00 55.00 115 ILE A O 1
#

pLDDT: mean 88.47, std 10.23, range [55.0, 98.62]

Secondary structure (DSSP, 8-state):
-HHHHHHHHHHHHHHTTT-S---TT----HHHHHHHHHHHHHHHHHHHH-B-TTSSBSS--SEE-TTS-EE-HHHHHHHHHHHHHHHHHHHHHHHHHHHHHHHHHHHHHHHHS--

Organism: NCBI:txid1229521

Foldseek 3Di:
DVVVVCVLVVLVCVQVVVDPDDDPPDAGALVSLLVSLVVLVVVVVCQVPPADPVRHGPDDQWDADPVRRTDCVRVVVSVVSSVVSNVVSVVSVVVVVVVVVVVVVVVVVVVPDDD

Sequence (115 aa):
MFALMIGISGMFHASYNYQDEFYLFDSLDQQKLYNSARNLEIIIWRLSHLKLPSGEPFLLTNGISDDGIFNLSFERLFGKMIAHQDMMARIISDKTNRTINKAFFSLATTALFPI

Radius of gyration: 21.27 Å; chains: 1; bounding box: 41×27×72 Å